Protein AF-A0A349TL43-F1 (afdb_monomer)

Secondary structure (DSSP, 8-state):
---SEEEEEEEEE-TTS-B-SEE-TT--EEEEEEEEE-STTB--EEEEEEEEETTEEEEEEESTT-SS-----B-TT-EEEEEEEEPS--BPSEEEEEEEEEE-TTSSSEEEEEE---EEEPP-S--SSB---------PPPP-

Foldseek 3Di:
DPQQKDFPDKFKAAPVRDGDQEDEAQGKIKIKIKMAGAAAQAFKKKKKFKFQDPPRTPDMDICLVPPPDDRDRDHHGDIDMDMDIDGRRFAAWDKIKMKIFIAGNVNPHTSDIDIDPIHGYDDDPDDDGTHDDDDDDDDDDDDD

Radius of gyration: 19.23 Å; Cα contacts (8 Å, |Δi|>4): 318; chains: 1; bounding box: 38×29×80 Å

Nearest PDB structures (foldseek):
  2r5o-assembly1_A  TM=8.396E-01  e=5.095E-06  Escherichia coli
  7k2t-assembly1_C  TM=7.451E-01  e=1.599E-06  Aquifex aeolicus VF5
  1qvy-assembly3_C  TM=6.809E-01  e=2.938E-04  Homo sapiens
  2jhv-assembly3_C  TM=6.568E-01  e=6.141E-04  Homo sapiens
  1fso-assembly1_A  TM=6.430E-01  e=7.192E-04  Homo sapiens

Sequence (144 aa):
ALQDCRINSLAIKDMDGNEIDQLDALSDIRLEMEVEVLKDGIMGNFGFAFMKSAEEPLASFLTPDVEGVEKGPFRKGDCFTVSLVVKSLAMRVGEFYVLCGLADESGLLWYETKFSKLLTVKANKGVGPIIMKSTWHMSKKSKA

Solvent-accessible surface area (backbone atoms only — not comparable to full-atom values): 8475 Å² total; per-residue (Å²): 130,88,68,54,44,45,75,79,46,69,48,42,22,41,84,90,65,51,79,52,58,66,41,60,63,54,38,54,34,31,41,38,36,34,39,37,29,62,35,70,69,43,40,37,25,46,36,43,28,39,20,66,45,101,85,41,75,78,48,76,50,65,36,82,89,46,81,95,65,89,38,61,74,38,44,53,73,43,70,51,74,54,75,46,78,48,70,49,36,35,54,42,65,48,64,32,32,43,36,38,37,38,16,31,74,86,55,79,50,70,62,43,72,51,73,46,70,77,29,36,34,52,88,67,94,74,79,68,79,59,50,77,96,80,86,86,86,89,84,85,80,80,86,130

pLDDT: mean 92.43, std 7.5, range [56.0, 98.62]

Mean predicted aligned error: 4.74 Å

Structure (mmCIF, N/CA/C/O backbone):
data_AF-A0A349TL43-F1
#
_entry.id   AF-A0A349TL43-F1
#
loop_
_atom_site.group_PDB
_atom_site.id
_atom_site.type_symbol
_atom_site.label_atom_id
_atom_site.label_alt_id
_atom_site.label_comp_id
_atom_site.label_asym_id
_atom_site.label_entity_id
_atom_site.label_seq_id
_atom_site.pdbx_PDB_ins_code
_atom_site.Cartn_x
_atom_site.Cartn_y
_atom_site.Cartn_z
_atom_site.occupancy
_atom_site.B_iso_or_equiv
_atom_site.auth_seq_id
_atom_site.auth_comp_id
_atom_site.auth_asym_id
_atom_site.auth_atom_id
_atom_site.pdbx_PDB_model_num
ATOM 1 N N . ALA A 1 1 ? -3.419 8.006 25.328 1.00 56.00 1 ALA A N 1
ATOM 2 C CA . ALA A 1 1 ? -4.793 7.836 24.813 1.00 56.00 1 ALA A CA 1
ATOM 3 C C . ALA A 1 1 ? -5.037 6.346 24.597 1.00 56.00 1 ALA A C 1
ATOM 5 O O . ALA A 1 1 ? -4.065 5.651 24.321 1.00 56.00 1 ALA A O 1
ATOM 6 N N . LEU A 1 2 ? -6.265 5.843 24.774 1.00 73.06 2 LEU A N 1
ATOM 7 C CA . LEU A 1 2 ? -6.596 4.486 24.320 1.00 73.06 2 LEU A CA 1
ATOM 8 C C . LEU A 1 2 ? -6.561 4.492 22.786 1.00 73.06 2 LEU A C 1
ATOM 10 O O . LEU A 1 2 ? -7.126 5.396 22.180 1.00 73.06 2 LEU A O 1
ATOM 14 N N . GLN A 1 3 ? -5.855 3.538 22.191 1.00 86.12 3 GLN A N 1
ATOM 15 C CA . GLN A 1 3 ? -5.730 3.402 20.743 1.00 86.12 3 GLN A CA 1
ATOM 16 C C . GLN A 1 3 ? -7.024 2.790 20.174 1.00 86.12 3 GLN A C 1
ATOM 18 O O . GLN A 1 3 ? -7.533 1.829 20.749 1.00 86.12 3 GLN A O 1
ATOM 23 N N . ASP A 1 4 ? -7.561 3.346 19.084 1.00 93.12 4 ASP A N 1
ATOM 24 C CA . ASP A 1 4 ? -8.841 2.911 18.496 1.00 93.12 4 ASP A CA 1
ATOM 25 C C . ASP A 1 4 ? -8.681 1.688 17.568 1.00 93.12 4 ASP A C 1
ATOM 27 O O . ASP A 1 4 ? -9.578 0.847 17.479 1.00 93.12 4 ASP A O 1
ATOM 31 N N . CYS A 1 5 ? -7.529 1.558 16.907 1.00 95.12 5 CYS A N 1
ATOM 32 C CA . CYS A 1 5 ? -7.156 0.455 16.013 1.00 95.12 5 CYS A CA 1
ATOM 33 C C . CYS A 1 5 ? -5.661 0.148 16.139 1.00 95.12 5 CYS A C 1
ATOM 35 O O . CYS A 1 5 ? -4.904 1.029 16.537 1.00 95.12 5 CYS A O 1
ATOM 37 N N . ARG A 1 6 ? -5.249 -1.073 15.787 1.00 96.88 6 ARG A N 1
ATOM 38 C CA . ARG A 1 6 ? -3.852 -1.498 15.676 1.00 96.88 6 ARG A CA 1
ATOM 39 C C . ARG A 1 6 ? -3.527 -1.986 14.258 1.00 96.88 6 ARG A C 1
ATOM 41 O O . ARG A 1 6 ? -4.259 -2.815 13.734 1.00 96.88 6 ARG A O 1
ATOM 48 N N . ILE A 1 7 ? -2.400 -1.586 13.670 1.00 97.94 7 ILE A N 1
ATOM 49 C CA . ILE A 1 7 ? -1.836 -2.195 12.458 1.00 97.94 7 ILE A CA 1
ATOM 50 C C . ILE A 1 7 ? -0.809 -3.252 12.876 1.00 97.94 7 ILE A C 1
ATOM 52 O O . ILE A 1 7 ? 0.353 -2.963 13.202 1.00 97.94 7 ILE A O 1
ATOM 56 N N . ASN A 1 8 ? -1.229 -4.512 12.848 1.00 98.00 8 ASN A N 1
ATOM 57 C CA . ASN A 1 8 ? -0.416 -5.650 13.267 1.00 98.00 8 ASN A CA 1
ATOM 58 C C . ASN A 1 8 ? 0.750 -5.887 12.312 1.00 98.00 8 ASN A C 1
ATOM 60 O O . ASN A 1 8 ? 1.899 -6.025 12.745 1.00 98.00 8 ASN A O 1
ATOM 64 N N . SER A 1 9 ? 0.501 -5.837 11.005 1.00 98.06 9 SER A N 1
ATOM 65 C CA . SER A 1 9 ? 1.524 -6.083 9.990 1.00 98.06 9 SER A CA 1
ATOM 66 C C . SER A 1 9 ? 1.320 -5.236 8.737 1.00 98.06 9 SER A C 1
ATOM 68 O O . SER A 1 9 ? 0.221 -4.763 8.457 1.00 98.06 9 SER A O 1
ATOM 70 N N . LEU A 1 10 ? 2.421 -5.032 8.014 1.00 98.56 10 LEU A N 1
ATOM 71 C CA . LEU A 1 10 ? 2.467 -4.476 6.668 1.00 98.56 10 LEU A CA 1
ATOM 72 C C . LEU A 1 10 ? 3.394 -5.375 5.852 1.00 98.56 10 LEU A C 1
ATOM 74 O O . LEU A 1 10 ? 4.558 -5.534 6.222 1.00 98.56 10 LEU A O 1
ATOM 78 N N . ALA A 1 11 ? 2.878 -5.939 4.767 1.00 98.06 11 ALA A N 1
ATOM 79 C CA . ALA A 1 11 ? 3.608 -6.805 3.856 1.00 98.06 11 ALA A CA 1
ATOM 80 C C . ALA A 1 11 ? 3.553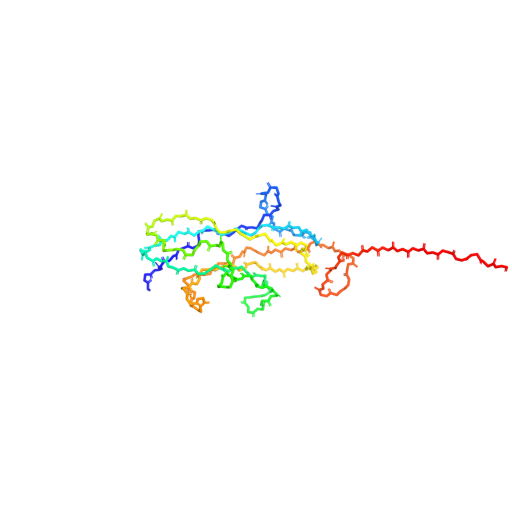 -6.255 2.428 1.00 98.06 11 ALA A C 1
ATOM 82 O O . ALA A 1 11 ? 2.536 -5.722 1.975 1.00 98.06 11 ALA A O 1
ATOM 83 N N . ILE A 1 12 ? 4.662 -6.415 1.713 1.00 98.12 12 ILE A N 1
ATOM 84 C CA . ILE A 1 12 ? 4.777 -6.122 0.289 1.00 98.12 12 ILE A CA 1
ATOM 85 C C . ILE A 1 12 ? 5.026 -7.453 -0.390 1.00 98.12 12 ILE A C 1
ATOM 87 O O . ILE A 1 12 ? 5.968 -8.155 -0.034 1.00 98.12 12 ILE A O 1
ATOM 91 N N . LYS A 1 13 ? 4.156 -7.816 -1.326 1.00 98.25 13 LYS A N 1
ATOM 92 C CA . LYS A 1 13 ? 4.158 -9.125 -1.967 1.00 98.25 13 LYS A CA 1
ATOM 93 C C . LYS A 1 13 ? 4.235 -9.010 -3.478 1.00 98.25 13 LYS A C 1
ATOM 95 O O . LYS A 1 13 ? 3.715 -8.060 -4.069 1.00 98.25 13 LYS A O 1
ATOM 100 N N . ASP A 1 14 ? 4.851 -10.004 -4.102 1.00 97.06 14 ASP A N 1
ATOM 101 C CA . ASP A 1 14 ? 4.642 -10.254 -5.523 1.00 97.06 14 ASP A CA 1
ATOM 102 C C . ASP A 1 14 ? 3.209 -10.767 -5.782 1.00 97.06 14 ASP A C 1
ATOM 104 O O . ASP A 1 14 ? 2.401 -10.960 -4.865 1.00 97.06 14 ASP A O 1
ATOM 108 N N . MET A 1 15 ? 2.862 -10.969 -7.053 1.00 97.69 15 MET A N 1
ATOM 109 C CA . MET A 1 15 ? 1.526 -11.450 -7.421 1.00 97.69 15 MET A CA 1
ATOM 110 C C . MET A 1 15 ? 1.300 -12.938 -7.115 1.00 97.69 15 MET A C 1
ATOM 112 O O . MET A 1 15 ? 0.142 -13.363 -7.090 1.00 97.69 15 MET A O 1
ATOM 116 N N . ASP A 1 16 ? 2.365 -13.691 -6.827 1.00 96.88 16 ASP A N 1
ATOM 117 C CA . ASP A 1 16 ? 2.313 -15.087 -6.379 1.00 96.88 16 ASP A CA 1
ATOM 118 C C . ASP A 1 16 ? 2.113 -15.193 -4.851 1.00 96.88 16 ASP A C 1
ATOM 120 O O . ASP A 1 16 ? 1.836 -16.271 -4.325 1.00 96.88 16 ASP A O 1
ATOM 124 N N . GLY A 1 17 ? 2.176 -14.062 -4.136 1.00 96.88 17 GLY A N 1
ATOM 125 C CA . GLY A 1 17 ? 1.928 -13.951 -2.701 1.00 96.88 17 GLY A CA 1
ATOM 126 C C . GLY A 1 17 ? 3.180 -14.043 -1.828 1.00 96.88 17 GLY A C 1
ATOM 127 O O . GLY A 1 17 ? 3.047 -14.044 -0.601 1.00 96.88 17 GLY A O 1
ATOM 128 N N . ASN A 1 18 ? 4.377 -14.092 -2.418 1.00 97.56 18 ASN A N 1
ATOM 129 C CA . ASN A 1 18 ? 5.629 -14.105 -1.667 1.00 97.56 18 ASN A CA 1
ATOM 130 C C . ASN A 1 18 ? 5.952 -12.697 -1.173 1.00 97.56 18 ASN A C 1
ATOM 132 O O . ASN A 1 18 ? 5.852 -11.739 -1.936 1.00 97.56 18 ASN A O 1
ATOM 136 N N . GLU A 1 19 ? 6.367 -12.568 0.087 1.00 97.44 19 GLU A N 1
ATOM 137 C CA . GLU A 1 19 ? 6.859 -11.293 0.612 1.00 97.44 19 GLU A CA 1
ATOM 138 C C . GLU A 1 19 ? 8.205 -10.940 -0.032 1.00 97.44 19 GLU A C 1
ATOM 140 O O . GLU A 1 19 ? 9.096 -11.785 -0.139 1.00 97.44 19 GLU A O 1
ATOM 145 N N . ILE A 1 20 ? 8.339 -9.690 -0.469 1.00 96.62 20 ILE A N 1
ATOM 146 C CA . ILE A 1 20 ? 9.498 -9.188 -1.202 1.00 96.62 20 ILE A CA 1
ATOM 147 C C . ILE A 1 20 ? 10.007 -7.886 -0.584 1.00 96.62 20 ILE A C 1
ATOM 149 O O . ILE A 1 20 ? 9.235 -7.022 -0.168 1.00 96.62 20 ILE A O 1
ATOM 153 N N . ASP A 1 21 ? 11.327 -7.724 -0.578 1.00 94.50 21 ASP A N 1
ATOM 154 C CA . ASP A 1 21 ? 12.025 -6.486 -0.212 1.00 94.50 21 ASP A CA 1
ATOM 155 C C . ASP A 1 21 ? 12.701 -5.804 -1.418 1.00 94.50 21 ASP A C 1
ATOM 157 O O . ASP A 1 21 ? 13.130 -4.648 -1.354 1.00 94.50 21 ASP A O 1
ATOM 161 N N . GLN A 1 22 ? 12.746 -6.502 -2.553 1.00 94.62 22 GLN A N 1
ATOM 162 C CA . GLN A 1 22 ? 13.254 -6.006 -3.822 1.00 94.62 22 GLN A CA 1
ATOM 163 C C . GLN A 1 22 ? 12.151 -5.959 -4.867 1.00 94.62 22 GLN A C 1
ATOM 165 O O . GLN A 1 22 ? 11.463 -6.950 -5.105 1.00 94.62 22 GLN A O 1
ATOM 170 N N . LEU A 1 23 ? 12.033 -4.818 -5.542 1.00 92.75 23 LEU A N 1
ATOM 171 C CA . LEU A 1 23 ? 11.030 -4.597 -6.574 1.00 92.75 23 LEU A CA 1
ATOM 172 C C . LEU A 1 23 ? 11.667 -4.576 -7.960 1.00 92.75 23 LEU A C 1
ATOM 174 O O . LEU A 1 23 ? 12.714 -3.959 -8.184 1.00 92.75 23 LEU A O 1
ATOM 178 N N . ASP A 1 24 ? 11.001 -5.222 -8.907 1.00 91.56 24 ASP A N 1
ATOM 179 C CA . ASP A 1 24 ? 11.310 -5.102 -10.323 1.00 91.56 24 ASP A CA 1
ATOM 180 C C . ASP A 1 24 ? 10.524 -3.937 -10.928 1.00 91.56 24 ASP A C 1
ATOM 182 O O . ASP A 1 24 ? 9.345 -3.722 -10.657 1.00 91.56 24 ASP A O 1
ATOM 186 N N . ALA A 1 25 ? 11.188 -3.141 -11.756 1.00 90.25 25 ALA A N 1
ATOM 187 C CA . ALA A 1 25 ? 10.525 -2.017 -12.393 1.00 90.25 25 ALA A CA 1
ATOM 188 C C . ALA A 1 25 ? 9.482 -2.526 -13.409 1.00 90.25 25 ALA A C 1
ATOM 190 O O . ALA A 1 25 ? 9.732 -3.496 -14.126 1.00 90.25 25 ALA A O 1
ATOM 191 N N . LEU A 1 26 ? 8.332 -1.852 -13.495 1.00 91.56 26 LEU A N 1
ATOM 192 C CA . LEU A 1 26 ? 7.157 -2.247 -14.287 1.00 91.56 26 LEU A CA 1
ATOM 193 C C . LEU A 1 26 ? 6.477 -3.562 -13.854 1.00 91.56 26 LEU A C 1
ATOM 195 O O . LEU A 1 26 ? 5.596 -4.027 -14.580 1.00 91.56 26 LEU A O 1
ATOM 199 N N . SER A 1 27 ? 6.831 -4.150 -12.706 1.00 93.00 27 SER A N 1
ATOM 200 C CA . SER A 1 27 ? 6.078 -5.279 -12.152 1.00 93.00 27 SER A CA 1
ATOM 201 C C . SER A 1 27 ? 4.781 -4.818 -11.479 1.00 93.00 27 SER A C 1
ATOM 203 O O . SER A 1 27 ? 4.622 -3.649 -11.114 1.00 93.00 27 SER A O 1
ATOM 205 N N . ASP A 1 28 ? 3.850 -5.756 -11.323 1.00 97.31 28 ASP A N 1
ATOM 206 C CA . ASP A 1 28 ? 2.685 -5.593 -10.458 1.00 97.31 28 ASP A CA 1
ATOM 207 C C . ASP A 1 28 ? 3.040 -6.135 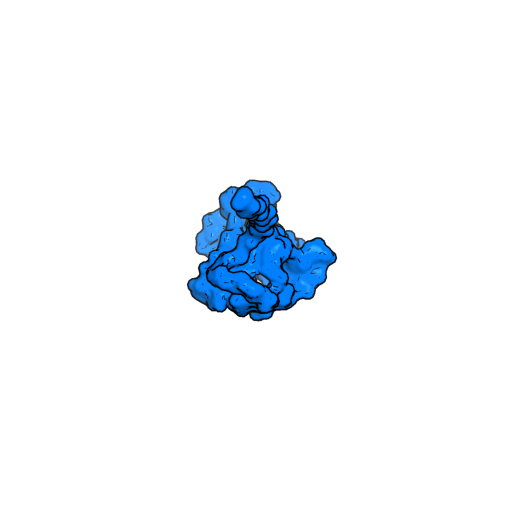-9.068 1.00 97.31 28 ASP A C 1
ATOM 209 O O . ASP A 1 28 ? 3.738 -7.147 -8.953 1.00 97.31 28 ASP A O 1
ATOM 213 N N . ILE A 1 29 ? 2.567 -5.468 -8.018 1.00 97.50 29 ILE A N 1
ATOM 214 C CA . ILE A 1 29 ? 2.789 -5.880 -6.628 1.00 97.50 29 ILE A CA 1
ATOM 215 C C . ILE A 1 29 ? 1.503 -5.750 -5.817 1.00 97.50 29 ILE A C 1
ATOM 217 O O . ILE A 1 29 ? 0.588 -5.005 -6.187 1.00 97.50 29 ILE A O 1
ATOM 221 N N . ARG A 1 30 ? 1.463 -6.420 -4.666 1.00 98.44 30 ARG A N 1
ATOM 222 C CA . ARG A 1 30 ? 0.392 -6.293 -3.681 1.00 98.44 30 ARG A CA 1
ATOM 223 C C . ARG A 1 30 ? 0.923 -5.729 -2.368 1.00 98.44 30 ARG A C 1
ATOM 225 O O . ARG A 1 30 ? 1.896 -6.231 -1.816 1.00 98.44 30 ARG A O 1
ATOM 232 N N . LEU A 1 31 ? 0.258 -4.702 -1.862 1.00 98.56 31 LEU A N 1
ATOM 233 C CA . LEU A 1 31 ? 0.466 -4.157 -0.526 1.00 98.56 31 LEU A CA 1
ATOM 234 C C . LEU A 1 31 ? -0.645 -4.686 0.375 1.00 98.56 31 LEU A C 1
ATOM 236 O O . LEU A 1 31 ? -1.810 -4.617 -0.011 1.00 98.56 31 LEU A O 1
ATOM 240 N N . GLU A 1 32 ? -0.301 -5.213 1.544 1.00 98.62 32 GLU A N 1
ATOM 241 C CA . GLU A 1 32 ? -1.263 -5.737 2.516 1.00 98.62 32 GLU A CA 1
ATOM 242 C C . GLU A 1 32 ? -0.970 -5.169 3.900 1.00 98.62 32 GLU A C 1
ATOM 244 O O . GLU A 1 32 ? 0.172 -5.207 4.353 1.00 98.62 32 GLU A O 1
ATOM 249 N N . MET A 1 33 ? -1.998 -4.673 4.585 1.00 98.44 33 MET A N 1
ATOM 250 C CA . MET A 1 33 ? -1.924 -4.370 6.014 1.00 98.44 33 MET A CA 1
ATOM 251 C C . MET A 1 33 ? -2.964 -5.177 6.780 1.00 98.44 33 MET A C 1
ATOM 253 O O . MET A 1 33 ? -4.103 -5.301 6.331 1.00 98.44 33 MET A O 1
ATOM 257 N N . GLU A 1 34 ? -2.575 -5.713 7.932 1.00 98.50 34 GLU A N 1
ATOM 258 C CA . GLU A 1 34 ? -3.496 -6.358 8.868 1.00 98.50 34 GLU A CA 1
ATOM 259 C C . GLU A 1 34 ? -3.873 -5.369 9.969 1.00 98.50 34 GLU A C 1
ATOM 261 O O . GLU A 1 34 ? -2.997 -4.825 10.647 1.00 98.50 34 GLU A O 1
ATOM 266 N N . VAL A 1 35 ? -5.173 -5.157 10.143 1.00 98.06 35 VAL A N 1
ATOM 267 C CA . VAL A 1 35 ? -5.754 -4.236 11.117 1.00 98.06 35 VAL A CA 1
ATOM 268 C C . VAL A 1 35 ? -6.511 -5.031 12.176 1.00 98.06 35 VAL A C 1
ATOM 270 O O . VAL A 1 35 ? -7.307 -5.902 11.839 1.00 98.06 35 VAL A O 1
ATOM 273 N N . GLU A 1 36 ? -6.286 -4.698 13.444 1.00 98.00 36 GLU A N 1
ATOM 274 C CA . GLU A 1 36 ? -7.061 -5.126 14.610 1.00 98.00 36 GLU A CA 1
ATOM 275 C C . GLU A 1 36 ? -7.863 -3.929 15.138 1.00 98.00 36 GLU A C 1
ATOM 277 O O . GLU A 1 36 ? -7.315 -2.866 15.438 1.00 98.00 36 GLU A O 1
ATOM 282 N N . VAL A 1 37 ? -9.171 -4.091 15.289 1.00 97.62 37 VAL A N 1
ATOM 283 C CA . VAL A 1 37 ? -10.056 -3.041 15.798 1.00 97.62 37 VAL A CA 1
ATOM 284 C C . VAL A 1 37 ? -10.146 -3.129 17.321 1.00 97.62 37 VAL A C 1
ATOM 286 O O . VAL A 1 37 ? -10.512 -4.161 17.880 1.00 97.62 37 VAL A O 1
ATOM 289 N N . LEU A 1 38 ? -9.844 -2.037 18.030 1.00 96.75 38 LEU A N 1
ATOM 290 C CA . LEU A 1 38 ? -9.759 -2.027 19.501 1.00 96.75 38 LEU A CA 1
ATOM 291 C C . LEU A 1 38 ? -10.998 -1.418 20.180 1.00 96.75 38 LEU A C 1
ATOM 293 O O . LEU A 1 38 ? -11.133 -1.489 21.410 1.00 96.75 38 LEU A O 1
ATOM 297 N N . LYS A 1 39 ? -11.924 -0.864 19.389 1.00 95.56 39 LYS A N 1
ATOM 298 C CA . LYS A 1 39 ? -13.137 -0.169 19.835 1.00 95.56 39 LYS A CA 1
ATOM 299 C C . LYS A 1 39 ? -14.313 -0.449 18.897 1.00 95.56 39 LYS A C 1
ATOM 301 O O . LYS A 1 39 ? -14.121 -0.664 17.711 1.00 95.56 39 LYS A O 1
ATOM 306 N N . ASP A 1 40 ? -15.532 -0.445 19.425 1.00 96.25 40 ASP A N 1
ATOM 307 C CA . ASP A 1 40 ? -16.736 -0.635 18.611 1.00 96.25 40 ASP A CA 1
ATOM 308 C C . ASP A 1 40 ? -17.093 0.608 17.790 1.00 96.25 40 ASP A C 1
ATOM 310 O O . ASP A 1 40 ? -16.876 1.742 18.225 1.00 96.25 40 ASP A O 1
ATOM 314 N N . GLY A 1 41 ? -17.713 0.379 16.631 1.00 95.25 41 GLY A N 1
ATOM 315 C CA . GLY A 1 41 ? -18.245 1.437 15.775 1.00 95.25 41 GLY A CA 1
ATOM 316 C C . GLY A 1 41 ? -17.175 2.160 14.965 1.00 95.25 41 GLY A C 1
ATOM 317 O O . GLY A 1 41 ? -17.392 3.302 14.569 1.00 95.25 41 GLY A O 1
ATOM 318 N N . ILE A 1 42 ? -16.022 1.525 14.736 1.00 95.75 42 ILE A N 1
ATOM 319 C CA . ILE A 1 42 ? -14.955 2.128 13.940 1.00 95.75 42 ILE A CA 1
ATOM 320 C C . ILE A 1 42 ? -15.377 2.185 12.481 1.00 95.75 42 ILE A C 1
ATOM 322 O O . ILE A 1 42 ? -15.656 1.168 11.853 1.00 95.75 42 ILE A O 1
ATOM 326 N N . MET A 1 43 ? -15.372 3.399 11.954 1.00 95.81 43 MET A N 1
ATOM 327 C CA . MET A 1 43 ? -15.503 3.708 10.542 1.00 95.81 43 MET A CA 1
ATOM 328 C C . MET A 1 43 ? -14.167 4.272 10.085 1.00 95.81 43 MET A C 1
ATOM 330 O O . MET A 1 43 ? -13.600 5.108 10.792 1.00 95.81 43 MET A O 1
ATOM 334 N N . GLY A 1 44 ? -13.649 3.849 8.937 1.00 93.81 44 GLY A N 1
ATOM 335 C CA . GLY A 1 44 ? -12.338 4.337 8.540 1.00 93.81 44 GLY A CA 1
ATOM 336 C C . GLY A 1 44 ? -11.954 4.152 7.087 1.00 93.81 44 GLY A C 1
ATOM 337 O O . GLY A 1 44 ? -12.405 3.242 6.395 1.00 93.81 44 GLY A O 1
ATOM 338 N N . ASN A 1 45 ? -11.082 5.054 6.650 1.00 97.31 45 ASN A N 1
ATOM 339 C CA . ASN A 1 45 ? -10.456 5.035 5.341 1.00 97.31 45 ASN A CA 1
ATOM 340 C C . ASN A 1 45 ? -9.048 4.457 5.424 1.00 97.31 45 ASN A C 1
ATOM 342 O O . ASN A 1 45 ? -8.301 4.711 6.364 1.00 97.31 45 ASN A O 1
ATOM 346 N N . PHE A 1 46 ? -8.658 3.727 4.391 1.00 97.81 46 PHE A N 1
ATOM 347 C CA . PHE A 1 46 ? -7.368 3.071 4.291 1.00 97.81 46 PHE A CA 1
ATOM 348 C C . PHE A 1 46 ? -6.457 3.811 3.323 1.00 97.81 46 PHE A C 1
ATOM 350 O O . PHE A 1 46 ? -6.912 4.420 2.351 1.00 97.81 46 PHE A O 1
ATOM 357 N N . GLY A 1 47 ? -5.156 3.725 3.572 1.00 97.44 47 GLY A N 1
ATOM 358 C CA . GLY A 1 47 ? -4.153 4.335 2.722 1.00 97.44 47 GLY A CA 1
ATOM 359 C C . GLY A 1 47 ? -2.889 3.505 2.602 1.00 97.44 47 GLY A C 1
ATOM 360 O O . GLY A 1 47 ? -2.446 2.889 3.570 1.00 97.44 47 GLY A O 1
ATOM 361 N N . PHE A 1 48 ? -2.284 3.557 1.420 1.00 98.00 48 PHE A N 1
ATOM 362 C CA . PHE A 1 48 ? -0.898 3.171 1.187 1.00 98.00 48 PHE A CA 1
ATOM 363 C C . PHE A 1 48 ? -0.170 4.309 0.476 1.00 98.00 48 PHE A C 1
ATOM 365 O O . PHE A 1 48 ? -0.751 4.979 -0.376 1.00 98.00 48 PHE A O 1
ATOM 372 N N . ALA A 1 49 ? 1.107 4.512 0.776 1.00 96.94 49 ALA A N 1
ATOM 373 C CA . ALA A 1 49 ? 1.947 5.467 0.073 1.00 96.94 49 ALA A CA 1
ATOM 374 C C . ALA A 1 49 ? 3.370 4.938 -0.099 1.00 96.94 49 ALA A C 1
ATOM 376 O O . ALA A 1 49 ? 3.936 4.352 0.821 1.00 96.94 49 ALA A O 1
ATOM 377 N N . PHE A 1 50 ? 3.964 5.179 -1.266 1.00 95.62 50 PHE A N 1
ATOM 378 C CA . PHE A 1 50 ? 5.405 5.042 -1.455 1.00 95.62 50 PHE A CA 1
ATOM 379 C C . PHE A 1 50 ? 6.090 6.307 -0.963 1.00 95.62 50 PHE A C 1
ATOM 381 O O . PHE A 1 50 ? 5.734 7.411 -1.373 1.00 95.62 50 PHE A O 1
ATOM 388 N N . MET A 1 51 ? 7.098 6.138 -0.121 1.00 95.88 51 MET A N 1
ATOM 389 C CA . MET A 1 51 ? 7.762 7.208 0.607 1.00 95.88 51 MET A CA 1
ATOM 390 C C . MET A 1 51 ? 9.256 7.158 0.318 1.00 95.88 51 MET A C 1
ATOM 392 O O . MET A 1 51 ? 9.897 6.132 0.533 1.00 95.88 51 MET A O 1
ATOM 396 N N . LYS A 1 52 ? 9.843 8.259 -0.145 1.00 90.94 52 LYS A N 1
ATOM 397 C CA . LYS A 1 52 ? 11.303 8.351 -0.304 1.00 90.94 52 LYS A CA 1
ATOM 398 C C . LYS A 1 52 ? 12.002 8.595 1.036 1.00 90.94 52 LYS A C 1
ATOM 400 O O . LYS A 1 52 ? 13.107 8.124 1.276 1.00 90.94 52 LYS A O 1
ATOM 405 N N . SER A 1 53 ? 11.322 9.315 1.917 1.00 87.44 53 SER A N 1
ATOM 406 C CA . SER A 1 53 ? 11.658 9.529 3.322 1.00 87.44 53 SER A CA 1
ATOM 407 C C . SER A 1 53 ? 10.352 9.656 4.111 1.00 87.44 53 SER A C 1
ATOM 409 O O . SER A 1 53 ? 9.279 9.658 3.509 1.00 87.44 53 SER A O 1
ATOM 411 N N . ALA A 1 54 ? 10.415 9.795 5.437 1.00 82.06 54 ALA A N 1
ATOM 412 C CA . ALA A 1 54 ? 9.213 9.940 6.264 1.00 82.06 54 ALA A CA 1
ATOM 413 C C . ALA A 1 54 ? 8.313 11.131 5.862 1.00 82.06 54 ALA A C 1
ATOM 415 O O . ALA A 1 54 ? 7.114 11.091 6.122 1.00 82.06 54 ALA A O 1
ATOM 416 N N . GLU A 1 55 ? 8.867 12.154 5.202 1.00 86.56 55 GLU A N 1
ATOM 417 C CA . GLU A 1 55 ? 8.164 13.397 4.847 1.00 86.56 55 GLU A CA 1
ATOM 418 C C . GLU A 1 55 ? 7.971 13.588 3.331 1.00 86.56 55 GLU A C 1
ATOM 420 O O . GLU A 1 55 ? 7.333 14.548 2.907 1.00 86.56 55 GLU A O 1
ATOM 425 N N . GLU A 1 56 ? 8.504 12.692 2.494 1.00 91.69 56 GLU A N 1
ATOM 426 C CA . GLU A 1 56 ? 8.493 12.840 1.031 1.00 91.69 56 GLU A CA 1
ATOM 427 C C . GLU A 1 56 ? 7.684 11.705 0.370 1.00 91.69 56 GLU A C 1
ATOM 429 O O . GLU A 1 56 ? 8.267 10.679 -0.014 1.00 91.69 56 GLU A O 1
ATOM 434 N N . PRO A 1 57 ? 6.347 11.849 0.238 1.00 92.38 57 PRO A N 1
ATOM 435 C CA . PRO A 1 57 ? 5.526 10.899 -0.502 1.00 92.38 57 PRO A CA 1
ATOM 436 C C . PRO A 1 57 ? 5.784 11.012 -2.009 1.00 92.38 57 PRO A C 1
ATOM 438 O O . PRO A 1 57 ? 5.816 12.102 -2.576 1.00 92.38 57 PRO A O 1
ATOM 441 N N . LEU A 1 58 ? 5.937 9.865 -2.668 1.00 91.56 58 LEU A N 1
ATOM 442 C CA . LEU A 1 58 ? 6.094 9.748 -4.120 1.00 91.56 58 LEU A CA 1
ATOM 443 C C . LEU A 1 58 ? 4.763 9.454 -4.813 1.00 91.56 58 LEU A C 1
ATOM 445 O O . LEU A 1 58 ? 4.480 9.992 -5.881 1.00 91.56 58 LEU A O 1
ATOM 449 N N . ALA A 1 59 ? 3.963 8.576 -4.214 1.00 92.81 59 ALA A N 1
ATOM 450 C CA . ALA A 1 59 ? 2.642 8.197 -4.693 1.00 92.81 59 ALA A CA 1
ATOM 451 C C . ALA A 1 59 ? 1.798 7.733 -3.509 1.00 92.81 59 ALA A C 1
ATOM 453 O O . ALA A 1 59 ? 2.309 7.014 -2.651 1.00 92.81 59 ALA A O 1
ATOM 454 N N . SER A 1 60 ? 0.519 8.101 -3.499 1.00 94.81 60 SER A N 1
ATOM 455 C CA . SER A 1 60 ? -0.424 7.749 -2.438 1.00 94.81 60 SER A CA 1
ATOM 456 C C . SER A 1 60 ? -1.709 7.192 -3.035 1.00 94.81 60 SER A C 1
ATOM 458 O O . SER A 1 60 ? -2.169 7.644 -4.083 1.00 94.81 60 SER A O 1
ATOM 460 N N . PHE A 1 61 ? -2.294 6.228 -2.339 1.00 96.19 61 PHE A N 1
ATOM 461 C CA . PHE A 1 61 ? -3.504 5.518 -2.725 1.00 96.19 61 PHE A CA 1
ATOM 462 C C . PHE A 1 61 ? -4.413 5.477 -1.505 1.00 96.19 61 PHE A C 1
ATOM 464 O O . PHE A 1 61 ? -4.070 4.841 -0.511 1.00 96.19 61 PHE A O 1
ATOM 471 N N . LEU A 1 62 ? -5.532 6.194 -1.561 1.00 95.94 62 LEU A N 1
ATOM 472 C CA . LEU A 1 62 ? -6.412 6.422 -0.418 1.00 95.94 62 LEU A CA 1
ATOM 473 C C . LEU A 1 62 ? -7.835 6.014 -0.782 1.00 95.94 62 LEU A C 1
ATOM 475 O O . LEU A 1 62 ? -8.268 6.230 -1.912 1.00 95.94 62 LEU A O 1
ATOM 479 N N . THR A 1 63 ? -8.571 5.453 0.173 1.00 96.69 63 THR A N 1
ATOM 480 C CA . THR A 1 63 ? -9.940 4.993 -0.070 1.00 96.69 63 THR A CA 1
ATOM 481 C C . THR A 1 63 ? -11.082 6.006 0.090 1.00 96.69 63 THR A C 1
ATOM 483 O O . THR A 1 63 ? -12.187 5.565 -0.218 1.00 96.69 63 THR A O 1
ATOM 486 N N . PRO A 1 64 ? -10.944 7.285 0.529 1.00 93.25 64 PRO A N 1
ATOM 487 C CA . PRO A 1 64 ? -12.100 8.184 0.679 1.00 93.25 64 PRO A CA 1
ATOM 488 C C . PRO A 1 64 ? -13.025 8.194 -0.542 1.00 93.25 64 PRO A C 1
ATOM 490 O O . PRO A 1 64 ? -14.209 7.889 -0.408 1.00 93.25 64 PRO A O 1
ATOM 493 N N . ASP A 1 65 ? -12.443 8.360 -1.730 1.00 89.44 65 ASP A N 1
ATOM 494 C CA . ASP A 1 65 ? -13.166 8.431 -3.006 1.00 89.44 65 ASP A CA 1
ATOM 495 C C . ASP A 1 65 ? -13.238 7.085 -3.756 1.00 89.44 65 ASP A C 1
ATOM 497 O O . ASP A 1 65 ? -13.605 7.033 -4.928 1.00 89.44 65 ASP A O 1
ATOM 501 N N . VAL A 1 66 ? -12.861 5.977 -3.106 1.00 92.12 66 VAL A N 1
ATOM 502 C CA . VAL A 1 66 ? -12.892 4.633 -3.704 1.00 92.12 66 VAL A CA 1
ATOM 503 C C . VAL A 1 66 ? -14.169 3.907 -3.291 1.00 92.12 66 VAL A C 1
ATOM 505 O O . VAL A 1 66 ? -14.446 3.730 -2.098 1.00 92.12 66 VAL A O 1
ATOM 508 N N . GLU A 1 67 ? -14.928 3.460 -4.290 1.00 91.50 67 GLU A N 1
ATOM 509 C CA . GLU A 1 67 ? -16.114 2.619 -4.127 1.00 91.50 67 GLU A CA 1
ATOM 510 C C . GLU A 1 67 ? -15.747 1.134 -3.960 1.00 91.50 67 GLU A C 1
ATOM 512 O O . GLU A 1 67 ? -14.688 0.678 -4.388 1.00 91.50 67 GLU A O 1
ATOM 517 N N . GLY A 1 68 ? -16.643 0.357 -3.344 1.00 90.81 68 GLY A N 1
ATOM 518 C CA . GLY A 1 68 ? -16.501 -1.101 -3.225 1.00 90.81 68 GLY A CA 1
ATOM 519 C C . GLY A 1 68 ? -15.533 -1.588 -2.141 1.00 90.81 68 GLY A C 1
ATOM 520 O O . GLY A 1 68 ? -15.394 -2.794 -1.961 1.00 90.81 68 GLY A O 1
ATOM 521 N N . VAL A 1 69 ? -14.899 -0.678 -1.397 1.00 94.62 69 VAL A N 1
ATOM 522 C CA . VAL A 1 69 ? -14.118 -1.006 -0.196 1.00 94.62 69 VAL A CA 1
ATOM 523 C C . VAL A 1 69 ? -15.008 -0.832 1.032 1.00 94.62 69 VAL A C 1
ATOM 525 O O . VAL A 1 69 ? -15.552 0.250 1.252 1.00 94.62 69 VAL A O 1
ATOM 528 N N . GLU A 1 70 ? -15.159 -1.892 1.825 1.00 95.19 70 GLU A N 1
ATOM 529 C CA . GLU A 1 70 ? -15.863 -1.843 3.109 1.00 95.19 70 GLU A CA 1
ATOM 530 C C . GLU A 1 70 ? -15.075 -0.987 4.107 1.00 95.19 70 GLU A C 1
ATOM 532 O O . GLU A 1 70 ? -13.886 -1.211 4.312 1.00 95.19 70 GLU A O 1
ATOM 537 N N . LYS A 1 71 ? -15.733 0.007 4.712 1.00 95.62 71 LYS A N 1
ATOM 538 C CA . LYS A 1 71 ? -15.117 1.010 5.605 1.00 95.62 71 LYS A CA 1
ATOM 539 C C . LYS A 1 71 ? -15.692 0.966 7.024 1.00 95.62 71 LYS A C 1
ATOM 541 O O . LYS A 1 71 ? -15.496 1.901 7.796 1.00 95.62 71 LYS A O 1
ATOM 546 N N . GLY A 1 72 ? -16.400 -0.112 7.356 1.00 94.94 72 GLY A N 1
ATOM 547 C CA . GLY A 1 72 ? -17.091 -0.307 8.624 1.00 94.94 72 GLY A CA 1
ATOM 548 C C . GLY A 1 72 ? -18.605 -0.050 8.540 1.00 94.94 72 GLY A C 1
ATOM 549 O O . GLY A 1 72 ? -19.160 0.048 7.442 1.00 94.94 72 GLY A O 1
ATOM 550 N N . PRO A 1 73 ? -19.290 0.043 9.695 1.00 96.56 73 PRO A N 1
ATOM 551 C CA . PRO A 1 73 ? -18.702 0.049 11.032 1.00 96.56 73 PRO A CA 1
ATOM 552 C C . PRO A 1 73 ? -18.140 -1.321 11.430 1.00 96.56 73 PRO A C 1
ATOM 554 O O . PRO A 1 73 ? -18.828 -2.336 11.341 1.00 96.56 73 PRO A O 1
ATOM 557 N N . PHE A 1 74 ? -16.910 -1.331 11.932 1.00 97.00 74 PHE A N 1
ATOM 558 C CA . PHE A 1 74 ? -16.251 -2.505 12.497 1.00 97.00 74 PHE A CA 1
ATOM 559 C C . PHE A 1 74 ? -16.460 -2.587 14.012 1.00 97.00 74 PHE A C 1
ATOM 561 O O . PHE A 1 74 ? -16.779 -1.596 14.685 1.00 97.00 74 PHE A O 1
ATOM 568 N N . ARG A 1 75 ? -16.286 -3.785 14.563 1.00 97.31 75 ARG A N 1
ATOM 569 C CA . ARG A 1 75 ? -16.465 -4.097 15.982 1.00 97.31 75 ARG A CA 1
ATOM 570 C C . ARG A 1 75 ? -15.130 -4.359 16.653 1.00 97.31 75 ARG A C 1
ATOM 572 O O . ARG A 1 75 ? -14.164 -4.792 16.031 1.00 97.31 75 ARG A O 1
ATOM 579 N N . LYS A 1 76 ? -15.084 -4.133 17.962 1.00 97.50 76 LYS A N 1
ATOM 580 C CA . LYS A 1 76 ? -13.913 -4.458 18.767 1.00 97.50 76 LYS A CA 1
ATOM 581 C C . LYS A 1 76 ? -13.585 -5.949 18.649 1.00 97.50 76 LYS A C 1
ATOM 583 O O . LYS A 1 76 ? -14.430 -6.798 18.923 1.00 97.50 76 LYS A O 1
ATOM 588 N N . GLY A 1 77 ? -12.329 -6.246 18.339 1.00 97.19 77 GLY A N 1
ATOM 589 C CA . GLY A 1 77 ? -11.816 -7.596 18.131 1.00 97.19 77 GLY A CA 1
ATOM 590 C C . GLY A 1 77 ? -11.858 -8.065 16.677 1.00 97.19 77 GLY A C 1
ATOM 591 O O . GLY A 1 77 ? -11.324 -9.137 16.402 1.00 97.19 77 GLY A O 1
ATOM 592 N N . ASP A 1 78 ? -12.442 -7.292 15.754 1.00 97.94 78 ASP A N 1
ATOM 593 C CA . ASP A 1 78 ? -12.344 -7.598 14.328 1.00 97.94 78 ASP A CA 1
ATOM 594 C C . ASP A 1 78 ? -10.880 -7.502 13.879 1.00 97.94 78 ASP A C 1
ATOM 596 O O . ASP A 1 78 ? -10.195 -6.514 14.158 1.00 97.94 78 ASP A O 1
ATOM 600 N N . CYS A 1 79 ? -10.424 -8.525 13.157 1.00 97.94 79 CYS A N 1
ATOM 601 C CA . CYS A 1 79 ? -9.130 -8.545 12.487 1.00 97.94 79 CYS A CA 1
ATOM 602 C C . CYS A 1 79 ? -9.346 -8.763 10.993 1.00 97.94 79 CYS A C 1
ATOM 604 O O . CYS A 1 79 ? -9.971 -9.749 10.594 1.00 97.94 79 CYS A O 1
ATOM 606 N N . PHE A 1 80 ? -8.822 -7.866 10.164 1.00 9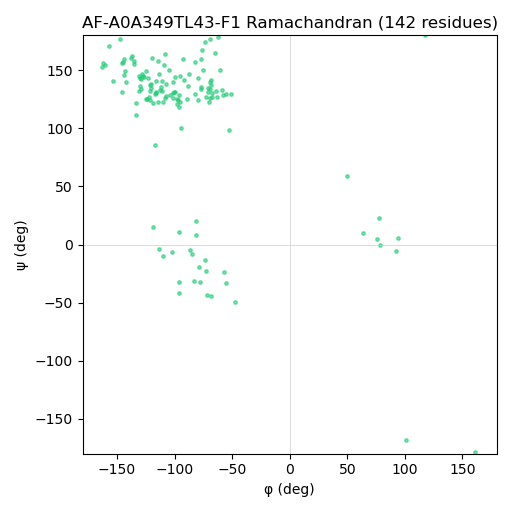7.50 80 PHE A N 1
ATOM 607 C CA . PHE A 1 80 ? -8.978 -7.951 8.715 1.00 97.50 80 PHE A CA 1
ATOM 608 C C . PHE A 1 80 ? -7.734 -7.472 7.973 1.00 97.50 80 PHE A C 1
ATOM 610 O O . PHE A 1 80 ? -6.909 -6.723 8.497 1.00 97.50 80 PHE A O 1
ATOM 617 N N . THR A 1 81 ? -7.614 -7.902 6.719 1.00 98.00 81 THR A N 1
ATOM 618 C CA . THR A 1 81 ? -6.532 -7.495 5.824 1.00 98.00 81 THR A CA 1
ATOM 619 C C . THR A 1 81 ? -7.065 -6.554 4.760 1.00 98.00 81 THR A C 1
ATOM 621 O O . THR A 1 81 ? -8.005 -6.887 4.040 1.00 98.00 81 THR A O 1
ATOM 624 N N . VAL A 1 82 ? -6.422 -5.400 4.616 1.00 97.88 82 VAL A N 1
ATOM 625 C CA . VAL A 1 82 ? -6.670 -4.477 3.509 1.00 97.88 82 VAL A CA 1
ATOM 626 C C . VAL A 1 82 ? -5.565 -4.649 2.486 1.00 97.88 82 VAL A C 1
ATOM 628 O O . VAL A 1 82 ? -4.387 -4.551 2.829 1.00 97.88 82 VAL A O 1
ATOM 631 N N . SER A 1 83 ? -5.943 -4.892 1.231 1.00 97.38 83 SER A N 1
ATOM 632 C CA . SER A 1 83 ? -4.998 -5.136 0.142 1.00 97.38 83 SER A CA 1
ATOM 633 C C . SER A 1 83 ? 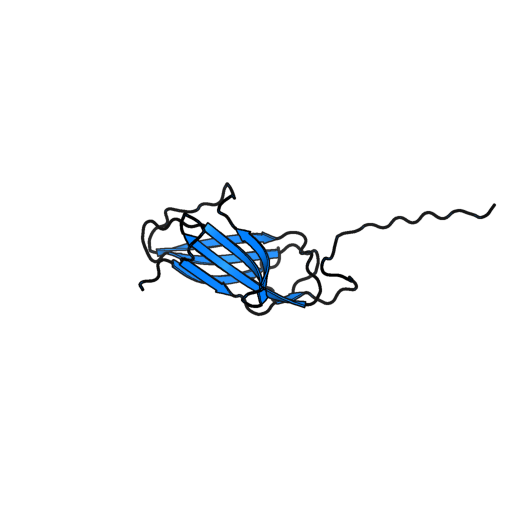-5.154 -4.142 -1.005 1.00 97.38 83 SER A C 1
ATOM 635 O O . SER A 1 83 ? -6.271 -3.903 -1.464 1.00 97.38 83 SER A O 1
ATOM 637 N 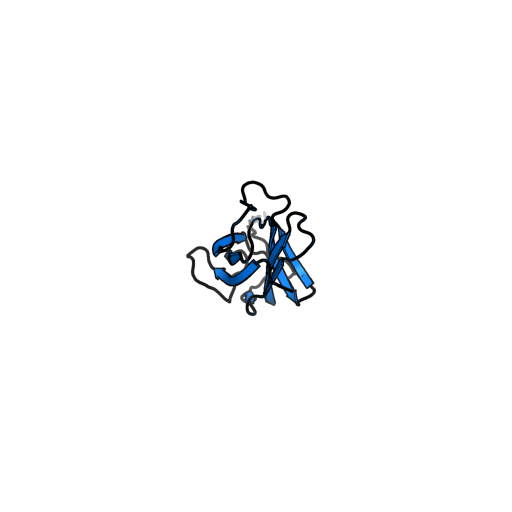N . LEU A 1 84 ? -4.036 -3.650 -1.535 1.00 97.81 84 LEU A N 1
ATOM 638 C CA . LEU A 1 84 ? -3.966 -2.844 -2.752 1.00 97.81 84 LEU A CA 1
ATOM 639 C C . LEU A 1 84 ? -3.056 -3.526 -3.776 1.00 97.81 84 LEU A C 1
ATOM 641 O O . LEU A 1 84 ? -1.925 -3.882 -3.458 1.00 97.81 84 LEU A O 1
ATOM 645 N N . VAL A 1 85 ? -3.514 -3.648 -5.024 1.00 97.94 85 VAL A N 1
ATOM 646 C CA . VAL A 1 85 ? -2.652 -4.037 -6.149 1.00 97.94 85 VAL A CA 1
ATOM 647 C C . VAL A 1 85 ? -2.176 -2.781 -6.869 1.00 97.94 85 VAL A C 1
ATOM 649 O O . VAL A 1 85 ? -2.981 -2.036 -7.427 1.00 97.94 85 VAL A O 1
ATOM 652 N N . VAL A 1 86 ? -0.861 -2.574 -6.890 1.00 96.69 86 VAL A N 1
ATOM 653 C CA . VAL A 1 86 ? -0.216 -1.514 -7.668 1.00 96.69 86 VAL A CA 1
ATOM 654 C C . VAL A 1 86 ? 0.294 -2.134 -8.957 1.00 96.69 86 VAL A C 1
ATOM 656 O O . VAL A 1 86 ? 1.096 -3.066 -8.927 1.00 96.69 86 VAL A O 1
ATOM 659 N N . LYS A 1 87 ? -0.179 -1.623 -10.095 1.00 96.12 87 LYS A N 1
ATOM 660 C CA . LYS A 1 87 ? 0.204 -2.136 -11.411 1.00 96.12 87 LYS A CA 1
ATOM 661 C C . LYS A 1 87 ? 1.345 -1.345 -12.019 1.00 96.12 87 LYS A C 1
ATOM 663 O O . LYS A 1 87 ? 1.373 -0.121 -11.907 1.00 96.12 87 LYS A O 1
ATOM 668 N N .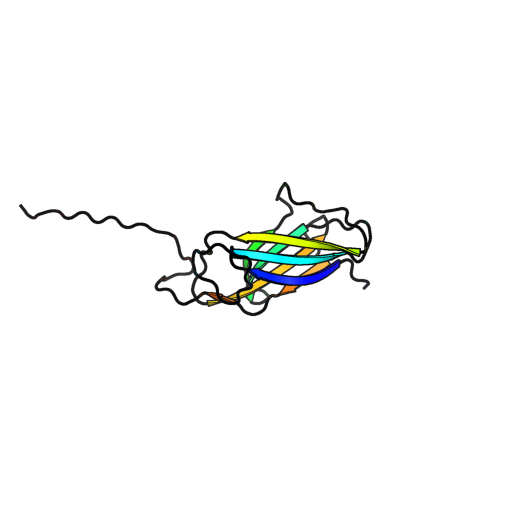 SER A 1 88 ? 2.207 -2.044 -12.753 1.00 93.06 88 SER A N 1
ATOM 669 C CA . SER A 1 88 ? 3.255 -1.463 -13.592 1.00 93.06 88 SER A CA 1
ATOM 670 C C . SER A 1 88 ? 4.084 -0.421 -12.846 1.00 93.06 88 SER A C 1
ATOM 672 O O . SER A 1 88 ? 4.135 0.739 -13.254 1.00 93.06 88 SER A O 1
ATOM 674 N N . LEU A 1 89 ? 4.722 -0.839 -11.749 1.00 90.69 89 LEU A N 1
ATOM 675 C CA . LEU A 1 89 ? 5.489 0.025 -10.857 1.00 90.69 89 LEU A CA 1
ATOM 676 C C . LEU A 1 89 ? 6.529 0.849 -11.631 1.00 90.69 89 LEU A C 1
ATOM 678 O O . LEU A 1 89 ? 7.629 0.391 -11.941 1.00 90.69 89 LEU A O 1
ATOM 682 N N . ALA A 1 90 ? 6.187 2.099 -11.929 1.00 89.56 90 ALA A N 1
ATOM 683 C CA . ALA A 1 90 ? 6.963 2.972 -12.802 1.00 89.56 90 ALA A CA 1
ATOM 684 C C . ALA A 1 90 ? 8.151 3.645 -12.088 1.00 89.56 90 ALA A C 1
ATOM 686 O O . ALA A 1 90 ? 8.664 4.665 -12.548 1.00 89.56 90 ALA A O 1
ATOM 687 N N . MET A 1 91 ? 8.589 3.086 -10.957 1.00 86.75 91 MET A N 1
ATOM 688 C CA . MET A 1 91 ? 9.642 3.643 -10.114 1.00 86.75 91 MET A CA 1
ATOM 689 C C . MET A 1 91 ? 11.036 3.343 -10.672 1.00 86.75 91 MET A C 1
ATOM 691 O O . MET A 1 91 ? 11.311 2.269 -11.211 1.00 86.75 91 MET A O 1
ATOM 695 N N . ARG A 1 92 ? 11.940 4.315 -10.527 1.00 83.81 92 ARG A N 1
ATOM 696 C CA . ARG A 1 92 ? 13.365 4.160 -10.850 1.00 83.81 92 ARG A CA 1
ATOM 697 C C . ARG A 1 92 ? 14.112 3.368 -9.777 1.00 83.81 92 ARG A C 1
ATOM 699 O O . ARG A 1 92 ? 13.646 3.235 -8.651 1.00 83.81 92 ARG A O 1
ATOM 706 N N . VAL A 1 93 ? 15.333 2.960 -10.124 1.00 88.31 93 VAL A N 1
ATOM 707 C CA . VAL A 1 93 ? 16.324 2.431 -9.177 1.00 88.31 93 VAL A CA 1
ATOM 708 C C . VAL A 1 93 ? 16.489 3.392 -8.000 1.00 88.31 93 VAL A C 1
ATOM 710 O O . VAL A 1 93 ? 16.717 4.598 -8.189 1.00 88.31 93 VAL A O 1
ATOM 713 N N . GLY A 1 94 ? 16.394 2.845 -6.795 1.00 89.00 94 GLY A N 1
ATOM 714 C CA . GLY A 1 94 ? 16.505 3.597 -5.558 1.00 89.00 94 GLY A CA 1
ATOM 715 C C . GLY A 1 94 ? 15.903 2.851 -4.380 1.00 89.00 94 GLY A C 1
ATOM 716 O O . GLY A 1 94 ? 15.405 1.732 -4.522 1.00 89.00 94 GLY A O 1
ATOM 717 N N . GLU A 1 95 ? 15.957 3.518 -3.237 1.00 92.00 95 GLU A N 1
ATOM 718 C CA . GLU A 1 95 ? 15.456 3.034 -1.961 1.00 92.00 95 GLU A CA 1
ATOM 719 C C . GLU A 1 95 ? 14.227 3.846 -1.543 1.00 92.00 95 GLU A C 1
ATOM 721 O O . GLU A 1 95 ? 14.160 5.057 -1.775 1.00 92.00 95 GLU A O 1
ATOM 726 N N . PHE A 1 96 ? 13.238 3.175 -0.968 1.00 92.88 96 PHE A N 1
ATOM 727 C CA . PHE A 1 96 ? 11.981 3.777 -0.525 1.00 92.88 96 PHE A CA 1
ATOM 728 C C . PHE A 1 96 ? 11.339 2.907 0.555 1.00 92.88 96 PHE A C 1
ATOM 730 O O . PHE A 1 96 ? 11.756 1.782 0.819 1.00 92.88 96 PHE A O 1
ATOM 737 N N . TYR A 1 97 ? 10.291 3.433 1.166 1.00 95.75 97 TYR A N 1
ATOM 738 C CA . TYR A 1 97 ? 9.437 2.733 2.111 1.00 95.75 97 TYR A CA 1
ATOM 739 C C . TYR A 1 97 ? 8.008 2.698 1.577 1.00 95.75 97 TYR A C 1
ATOM 741 O O . TYR A 1 97 ? 7.620 3.522 0.747 1.00 95.75 97 TYR A O 1
ATOM 749 N N . VAL A 1 98 ? 7.206 1.779 2.097 1.00 97.25 98 VAL A N 1
ATOM 750 C CA . VAL A 1 98 ? 5.750 1.851 2.025 1.00 97.25 98 VAL A CA 1
ATOM 751 C C . VAL A 1 98 ? 5.233 2.287 3.390 1.00 97.25 98 VAL A C 1
ATOM 753 O O . VAL A 1 98 ? 5.592 1.711 4.413 1.00 97.25 98 VAL A O 1
ATOM 756 N N . LEU A 1 99 ? 4.392 3.312 3.404 1.00 98.00 99 LEU A N 1
ATOM 757 C CA . LEU A 1 99 ? 3.578 3.700 4.547 1.00 98.00 99 LEU A CA 1
ATOM 758 C C . LEU A 1 99 ? 2.172 3.152 4.328 1.00 98.00 99 LEU A C 1
ATOM 760 O O . LEU A 1 99 ? 1.607 3.350 3.257 1.00 98.00 99 LEU A O 1
ATOM 764 N N . CYS A 1 100 ? 1.600 2.495 5.329 1.00 98.00 100 CYS A N 1
ATOM 765 C CA . CYS A 1 100 ? 0.170 2.199 5.365 1.00 98.00 100 CYS A CA 1
ATOM 766 C C . CYS A 1 100 ? -0.496 2.951 6.515 1.00 98.00 100 CYS A C 1
ATOM 768 O O . CYS A 1 100 ? 0.177 3.349 7.473 1.00 98.00 100 CYS A O 1
ATOM 770 N N . GLY A 1 101 ? -1.805 3.160 6.419 1.00 97.00 101 GLY A N 1
ATOM 771 C CA . GLY A 1 101 ? -2.546 3.853 7.458 1.00 97.00 101 GLY A CA 1
ATOM 772 C C . GLY A 1 101 ? -4.040 3.605 7.416 1.00 97.00 101 GLY A C 1
ATOM 773 O O . GLY A 1 101 ? -4.619 3.327 6.364 1.00 97.00 101 GLY A O 1
ATOM 774 N N . LEU A 1 102 ? -4.644 3.757 8.588 1.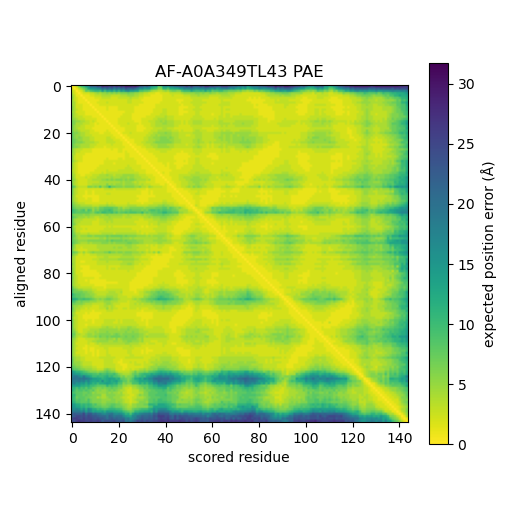00 97.12 102 LEU A N 1
ATOM 775 C CA . LEU A 1 102 ? -6.080 3.804 8.790 1.00 97.12 102 LEU A CA 1
ATOM 776 C C . LEU A 1 102 ? -6.432 5.171 9.384 1.00 97.12 102 LEU A C 1
ATOM 778 O O . LEU A 1 102 ? -5.911 5.554 10.433 1.00 97.12 102 LEU A O 1
ATOM 782 N N . ALA A 1 103 ? -7.293 5.903 8.692 1.00 96.19 103 ALA A N 1
ATOM 783 C CA . ALA A 1 103 ? -7.838 7.186 9.104 1.00 96.19 103 ALA A CA 1
ATOM 784 C C . ALA A 1 103 ? -9.313 7.054 9.483 1.00 96.19 103 ALA A C 1
ATOM 786 O O . ALA A 1 103 ? -9.971 6.078 9.128 1.00 96.19 103 ALA A O 1
ATOM 787 N N . ASP A 1 104 ? -9.829 8.058 10.176 1.00 94.31 104 ASP A N 1
ATOM 788 C CA . ASP A 1 104 ? -11.240 8.170 10.514 1.00 94.31 104 ASP A CA 1
ATOM 789 C C . ASP A 1 104 ? -12.155 8.282 9.279 1.00 94.31 104 ASP A C 1
ATOM 791 O O . ASP A 1 104 ? -11.718 8.304 8.121 1.00 94.31 104 ASP A O 1
ATOM 795 N N . GLU A 1 1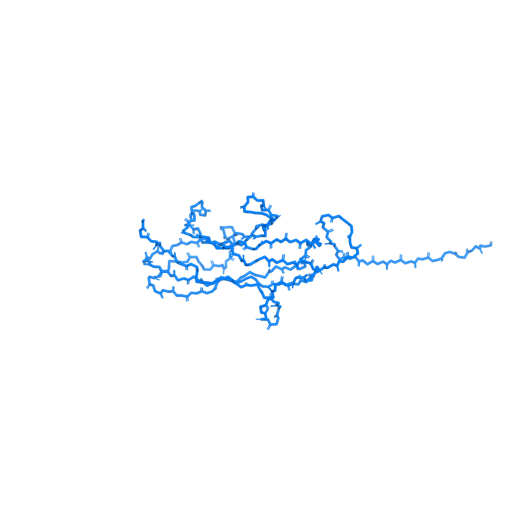05 ? -13.463 8.351 9.529 1.00 93.75 105 GLU A N 1
ATOM 796 C CA . GLU A 1 105 ? -14.487 8.481 8.487 1.00 93.75 105 GLU A CA 1
ATOM 797 C C . GLU A 1 105 ? -14.247 9.691 7.567 1.00 93.75 105 GLU A C 1
ATOM 799 O O . GLU A 1 105 ? -14.498 9.605 6.365 1.00 93.75 105 GLU A O 1
ATOM 804 N N . SER A 1 106 ? -13.695 10.789 8.100 1.00 91.62 106 SER A N 1
ATOM 805 C CA . SER A 1 106 ? -13.355 11.976 7.304 1.00 91.62 106 SER A CA 1
ATOM 806 C C . SER A 1 106 ? -12.137 11.770 6.398 1.00 91.62 106 SER A C 1
ATOM 808 O O . SER A 1 106 ? -11.964 12.495 5.420 1.00 91.62 106 SER A O 1
ATOM 810 N N . GLY A 1 107 ? -11.276 10.804 6.730 1.00 90.31 107 GLY A N 1
ATOM 811 C CA . GLY A 1 107 ? -9.996 10.569 6.068 1.00 90.31 107 GLY A CA 1
ATOM 812 C C . GLY A 1 107 ? -8.904 11.574 6.448 1.00 90.31 107 GLY A C 1
ATOM 813 O O . GLY A 1 107 ? -7.821 11.528 5.867 1.00 90.31 107 GLY A O 1
ATOM 814 N N . LEU A 1 108 ? -9.162 12.482 7.396 1.00 88.94 108 LEU A N 1
ATOM 815 C CA . LEU A 1 108 ? -8.234 13.553 7.779 1.00 88.94 108 LEU A CA 1
ATOM 816 C C . LEU A 1 108 ? -7.386 13.194 8.999 1.00 88.94 108 LEU A C 1
ATOM 818 O O . LEU A 1 108 ? -6.247 13.651 9.108 1.00 88.94 108 LEU A O 1
ATOM 822 N N . LEU A 1 109 ? -7.934 12.407 9.928 1.00 91.94 109 LEU A N 1
ATOM 823 C CA . LEU A 1 109 ? -7.261 12.063 11.176 1.00 91.94 109 LEU A CA 1
ATOM 824 C C . LEU A 1 109 ? -6.859 10.597 11.171 1.00 91.94 109 LEU A C 1
ATOM 826 O O . LEU A 1 109 ? -7.696 9.709 11.042 1.00 91.94 109 LEU A O 1
ATOM 830 N N . TRP A 1 110 ? -5.566 10.343 11.350 1.00 92.75 110 TRP A N 1
ATOM 831 C CA . TRP A 1 110 ? -5.042 8.987 11.446 1.00 92.75 110 TRP A CA 1
ATOM 832 C C . TRP A 1 110 ? -5.421 8.350 12.784 1.00 92.75 110 TRP A C 1
ATOM 834 O O . TRP A 1 110 ? -5.095 8.895 13.840 1.00 92.75 110 TRP A O 1
ATOM 844 N N . TYR A 1 111 ? -6.034 7.166 12.739 1.00 92.44 111 TYR A N 1
ATOM 845 C CA . TYR A 1 111 ? -6.055 6.263 13.889 1.00 92.44 111 TYR A CA 1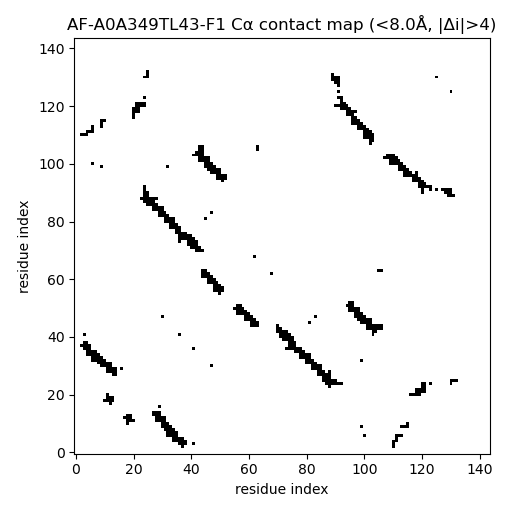
ATOM 846 C C . TYR A 1 111 ? -4.671 5.655 14.096 1.00 92.44 111 TYR A C 1
ATOM 848 O O . TYR A 1 111 ? -4.180 5.612 15.223 1.00 92.44 111 TYR A O 1
ATOM 856 N N . GLU A 1 112 ? -4.025 5.227 13.007 1.00 95.62 112 GLU A N 1
ATOM 857 C CA . GLU A 1 112 ? -2.667 4.692 13.036 1.00 95.62 112 GLU A CA 1
ATOM 858 C C . GLU A 1 112 ? -2.011 4.679 11.656 1.00 95.62 112 GLU A C 1
ATOM 860 O O . GLU A 1 112 ? -2.681 4.616 10.622 1.00 95.62 112 GLU A O 1
ATOM 865 N N . THR A 1 113 ? -0.679 4.688 11.659 1.00 96.56 113 THR A N 1
ATOM 866 C CA . THR A 1 113 ? 0.154 4.452 10.485 1.00 96.56 113 THR A CA 1
ATOM 867 C C . THR A 1 113 ? 1.311 3.506 10.810 1.00 96.56 113 THR A C 1
ATOM 869 O O . THR A 1 113 ? 1.741 3.390 11.959 1.00 96.56 113 THR A O 1
ATOM 872 N N . LYS A 1 114 ? 1.832 2.814 9.792 1.00 97.19 114 LYS A N 1
ATOM 873 C CA . LYS A 1 114 ? 2.972 1.898 9.928 1.00 97.19 114 LYS A CA 1
ATOM 874 C C . LYS A 1 114 ? 3.846 1.912 8.679 1.00 97.19 114 LYS A C 1
ATOM 876 O O . LYS A 1 114 ? 3.340 1.770 7.567 1.00 97.19 114 LYS A O 1
ATOM 881 N N . PHE A 1 115 ? 5.155 2.055 8.877 1.00 97.12 115 PHE A N 1
ATOM 882 C CA . PHE A 1 115 ? 6.156 1.952 7.815 1.00 97.12 115 PHE A CA 1
ATOM 883 C C . PHE A 1 115 ? 6.608 0.507 7.602 1.00 97.12 115 PHE A C 1
ATOM 885 O O . PHE A 1 115 ? 6.721 -0.278 8.547 1.00 97.12 115 PHE A O 1
ATOM 892 N N . SER A 1 116 ? 6.915 0.179 6.351 1.00 96.44 116 SER A N 1
ATOM 893 C CA . SER A 1 116 ? 7.604 -1.049 5.975 1.00 96.44 116 SER A CA 1
ATOM 894 C C . SER A 1 116 ? 9.087 -0.986 6.345 1.00 96.44 116 SER A C 1
ATOM 896 O O . SER A 1 116 ? 9.626 0.058 6.719 1.00 96.44 116 SER A O 1
ATOM 898 N N . LYS A 1 117 ? 9.784 -2.108 6.150 1.00 94.31 117 LYS A N 1
ATOM 899 C CA . LYS A 1 117 ? 11.243 -2.087 5.986 1.00 94.31 117 LYS A CA 1
ATOM 900 C C . LYS A 1 117 ? 11.623 -1.332 4.704 1.00 94.31 117 LYS A C 1
ATOM 902 O O . LYS A 1 117 ? 10.770 -1.099 3.845 1.00 94.31 117 LYS A O 1
ATOM 907 N N . LEU A 1 118 ? 12.897 -0.962 4.590 1.00 94.62 118 LEU A N 1
ATOM 908 C CA . LEU A 1 118 ? 13.455 -0.373 3.373 1.00 94.62 118 LEU A CA 1
ATOM 909 C C . LEU A 1 118 ? 13.273 -1.335 2.193 1.00 94.62 118 LEU A C 1
ATOM 911 O O . LEU A 1 118 ? 13.569 -2.522 2.316 1.00 94.62 118 LEU A O 1
ATOM 915 N N . LEU A 1 119 ? 12.801 -0.806 1.071 1.00 94.38 119 LEU A N 1
ATOM 916 C CA . LEU A 1 119 ? 12.615 -1.515 -0.188 1.00 94.38 119 LEU A CA 1
ATOM 917 C C . LEU A 1 119 ? 13.572 -0.958 -1.235 1.00 94.38 119 LEU A C 1
ATOM 919 O O . LEU A 1 119 ? 13.823 0.249 -1.273 1.00 94.38 119 LEU A O 1
ATOM 923 N N . THR A 1 120 ? 14.035 -1.827 -2.131 1.00 93.81 120 THR A N 1
ATOM 924 C CA . THR A 1 120 ? 14.966 -1.447 -3.199 1.00 93.81 120 THR A CA 1
ATOM 925 C C . THR A 1 120 ? 14.399 -1.805 -4.565 1.00 93.81 120 THR A C 1
ATOM 927 O O . THR A 1 120 ? 14.093 -2.964 -4.833 1.00 93.81 120 THR A O 1
ATOM 930 N N . VAL A 1 121 ? 14.311 -0.834 -5.480 1.00 89.94 121 VAL A N 1
ATOM 931 C CA . VAL A 1 121 ? 14.040 -1.129 -6.898 1.00 89.94 121 VAL A CA 1
ATOM 932 C C . VAL A 1 121 ? 15.344 -1.579 -7.542 1.00 89.94 121 VAL A C 1
ATOM 934 O O . VAL A 1 121 ? 16.341 -0.850 -7.514 1.00 89.94 121 VAL A O 1
ATOM 937 N N . LYS A 1 122 ? 15.337 -2.769 -8.149 1.00 89.44 122 LYS A N 1
ATOM 938 C CA . LYS A 1 122 ? 16.518 -3.359 -8.788 1.00 89.44 122 LYS A CA 1
ATOM 939 C C . LYS A 1 122 ? 17.056 -2.483 -9.919 1.00 89.44 122 LYS A C 1
ATOM 941 O O . LYS A 1 122 ? 16.314 -1.785 -10.615 1.00 89.44 122 LYS A O 1
ATOM 946 N N . ALA A 1 123 ? 18.371 -2.564 -10.123 1.00 84.56 123 ALA A N 1
ATOM 947 C CA . ALA A 1 123 ? 19.078 -1.817 -11.156 1.00 84.56 123 ALA A CA 1
ATOM 948 C C . ALA A 1 123 ? 18.480 -2.059 -12.555 1.00 84.56 123 ALA A C 1
ATOM 950 O O . ALA A 1 123 ? 18.334 -3.197 -12.996 1.00 84.56 123 ALA A O 1
ATOM 951 N N . ASN A 1 124 ? 18.190 -0.981 -13.284 1.00 80.69 124 ASN A N 1
ATOM 952 C CA . ASN A 1 124 ? 17.729 -1.016 -14.669 1.00 80.69 124 ASN A CA 1
ATOM 953 C C . ASN A 1 124 ? 18.427 0.081 -15.496 1.00 80.69 124 ASN A C 1
ATOM 955 O O . ASN A 1 124 ? 18.991 1.023 -14.944 1.00 80.69 124 ASN A O 1
ATOM 959 N N . LYS A 1 125 ? 18.428 -0.053 -16.831 1.00 72.06 125 LYS A N 1
ATOM 960 C CA . LYS A 1 125 ? 19.078 0.906 -17.753 1.00 72.06 125 LYS A CA 1
ATOM 961 C C . LYS A 1 125 ? 18.230 2.158 -18.045 1.00 72.06 125 LYS A C 1
ATOM 963 O O . LYS A 1 125 ? 18.574 2.925 -18.942 1.00 72.06 125 LYS A O 1
ATOM 968 N N . GLY A 1 126 ? 17.111 2.347 -17.345 1.00 69.12 126 GLY A N 1
ATOM 969 C CA . GLY A 1 126 ? 16.259 3.520 -17.508 1.00 69.12 126 GLY A CA 1
ATOM 970 C C . GLY A 1 126 ? 16.939 4.780 -16.974 1.00 69.12 126 GLY A C 1
ATOM 971 O O . GLY A 1 126 ? 17.590 4.755 -15.932 1.00 69.12 126 GLY A O 1
ATOM 972 N N . VAL A 1 127 ? 16.778 5.895 -17.685 1.00 65.44 127 VAL A N 1
ATOM 973 C CA . VAL A 1 127 ? 17.229 7.221 -17.242 1.00 65.44 127 VAL A CA 1
ATOM 974 C C . VAL A 1 127 ? 15.992 8.066 -16.946 1.00 65.44 127 VAL A C 1
ATOM 976 O O . VAL A 1 127 ? 15.082 8.120 -17.768 1.00 65.44 127 VAL A O 1
ATOM 979 N N . GLY A 1 128 ? 15.960 8.732 -15.788 1.00 70.88 128 GLY A N 1
ATOM 980 C CA . GLY A 1 128 ? 14.859 9.611 -15.374 1.00 70.88 128 GLY A CA 1
ATOM 981 C C . GLY A 1 128 ? 14.126 9.146 -14.107 1.00 70.88 128 GLY A C 1
ATOM 982 O O . GLY A 1 128 ? 14.521 8.153 -13.493 1.00 70.88 128 GLY A O 1
ATOM 983 N N . PRO A 1 129 ? 13.102 9.899 -13.660 1.00 75.56 129 PRO A N 1
ATOM 984 C CA . PRO A 1 129 ? 12.336 9.586 -12.450 1.00 75.56 129 PRO A CA 1
ATOM 985 C C . PRO A 1 129 ? 11.285 8.485 -12.652 1.00 75.56 129 PRO A C 1
ATOM 987 O O . PRO A 1 129 ? 10.847 7.892 -11.672 1.00 75.56 129 PRO A O 1
ATOM 990 N N . ILE A 1 130 ? 10.895 8.214 -13.901 1.00 83.50 130 ILE A N 1
ATOM 991 C CA . ILE A 1 130 ? 9.812 7.297 -14.265 1.00 83.50 130 ILE A CA 1
ATOM 992 C C . ILE A 1 130 ? 10.316 6.332 -15.340 1.00 83.50 130 ILE A C 1
ATOM 994 O O . ILE A 1 130 ? 10.952 6.761 -16.305 1.00 83.50 130 ILE A O 1
ATOM 998 N N . ILE A 1 131 ? 10.000 5.045 -15.200 1.00 85.94 131 ILE A N 1
ATOM 999 C CA . ILE A 1 131 ? 10.143 4.051 -16.270 1.00 85.94 131 ILE A CA 1
ATOM 1000 C C . ILE A 1 131 ? 8.779 3.769 -16.906 1.00 85.94 131 ILE A C 1
ATOM 1002 O O . ILE A 1 131 ? 7.768 3.674 -16.220 1.00 85.94 131 ILE A O 1
ATOM 1006 N N . MET A 1 132 ? 8.738 3.626 -18.229 1.00 87.81 132 MET A N 1
ATOM 1007 C CA . MET A 1 132 ? 7.503 3.359 -18.968 1.00 87.81 132 MET A CA 1
ATOM 1008 C C . MET A 1 132 ? 7.683 2.165 -19.900 1.00 87.81 132 MET A C 1
ATOM 1010 O O . MET A 1 132 ? 8.732 1.999 -20.530 1.00 87.81 132 MET A O 1
ATOM 1014 N N . LYS A 1 133 ? 6.632 1.349 -20.029 1.00 88.00 133 LYS A N 1
ATOM 1015 C CA . LYS A 1 133 ? 6.571 0.289 -21.037 1.00 88.00 133 LYS A CA 1
ATOM 1016 C C . LYS A 1 133 ? 6.597 0.925 -22.430 1.00 88.00 133 LYS A C 1
ATOM 1018 O O . LYS A 1 133 ? 5.794 1.804 -22.724 1.00 88.00 133 LYS A O 1
ATOM 1023 N N . SER A 1 134 ? 7.511 0.483 -23.289 1.00 88.25 134 SER A N 1
ATOM 1024 C CA . SER A 1 134 ? 7.687 1.027 -24.641 1.00 88.25 134 SER A CA 1
ATOM 1025 C C . SER A 1 134 ? 7.859 -0.084 -25.674 1.00 88.25 134 SER A C 1
ATOM 1027 O O . SER A 1 134 ? 8.216 -1.215 -25.342 1.00 88.25 134 SER A O 1
ATOM 1029 N N . THR A 1 135 ? 7.573 0.237 -26.936 1.00 93.88 135 THR A N 1
ATOM 1030 C CA . THR A 1 135 ? 7.788 -0.652 -28.084 1.00 93.88 135 THR A CA 1
ATOM 1031 C C . THR A 1 135 ? 8.576 0.093 -29.155 1.00 93.88 135 THR A C 1
ATOM 1033 O O . THR A 1 135 ? 8.442 1.307 -29.297 1.00 93.88 135 THR A O 1
ATOM 1036 N N . TRP A 1 136 ? 9.423 -0.629 -29.887 1.00 93.25 136 TRP A N 1
ATOM 1037 C CA . TRP A 1 136 ? 10.294 -0.063 -30.915 1.00 93.25 136 TRP A CA 1
ATOM 1038 C C . TRP A 1 136 ? 9.918 -0.609 -32.287 1.00 93.25 136 TRP A C 1
ATOM 1040 O O . TRP A 1 136 ? 9.644 -1.799 -32.436 1.00 93.25 136 TRP A O 1
ATOM 1050 N N . HIS A 1 137 ? 9.963 0.253 -33.300 1.00 95.12 137 HIS A N 1
ATOM 1051 C CA . HIS A 1 137 ? 9.821 -0.130 -34.700 1.00 95.12 137 HIS A CA 1
ATOM 1052 C C . HIS A 1 137 ? 10.970 0.474 -35.514 1.00 95.12 137 HIS A C 1
ATOM 1054 O O . HIS A 1 137 ? 11.282 1.654 -35.364 1.00 95.12 137 HIS A O 1
ATOM 1060 N N . MET A 1 138 ? 11.601 -0.329 -36.376 1.00 94.25 138 MET A N 1
ATOM 1061 C CA . MET A 1 138 ? 12.681 0.109 -37.261 1.00 94.25 138 MET A CA 1
ATOM 1062 C C . MET A 1 138 ? 12.297 -0.166 -38.713 1.00 94.25 138 MET A C 1
ATOM 1064 O O . MET A 1 138 ? 12.005 -1.302 -39.080 1.00 94.25 138 MET A O 1
ATOM 1068 N N . SER A 1 139 ? 12.370 0.862 -39.555 1.00 92.12 139 SER A N 1
ATOM 1069 C CA . SER A 1 139 ? 12.220 0.742 -41.006 1.00 92.12 139 SER A CA 1
ATOM 1070 C C . SER A 1 139 ? 13.519 1.141 -41.703 1.00 92.12 139 SER A C 1
ATOM 1072 O O . SER A 1 139 ? 14.064 2.211 -41.424 1.00 92.12 139 SER A O 1
ATOM 1074 N N . LYS A 1 140 ? 14.003 0.314 -42.634 1.00 87.62 140 LYS A N 1
ATOM 1075 C CA . LYS A 1 140 ? 15.199 0.595 -43.439 1.00 87.62 140 LYS A CA 1
ATOM 1076 C C . LYS A 1 140 ? 14.778 1.073 -44.828 1.00 87.62 140 LYS A C 1
ATOM 1078 O O . LYS A 1 140 ? 13.975 0.412 -45.477 1.00 87.62 140 LYS A O 1
ATOM 1083 N N . LYS A 1 141 ? 15.343 2.186 -45.304 1.00 83.50 141 LYS A N 1
ATOM 1084 C CA . LYS A 1 141 ? 15.263 2.578 -46.720 1.00 83.50 141 LYS A CA 1
ATOM 1085 C C . LYS A 1 141 ? 16.532 2.116 -47.435 1.00 83.50 141 LYS A C 1
ATOM 1087 O O . LYS A 1 141 ? 17.635 2.386 -46.959 1.00 83.50 141 LYS A O 1
ATOM 1092 N N . SER A 1 142 ? 16.390 1.406 -48.549 1.00 76.94 142 SER A N 1
ATOM 1093 C CA . SER A 1 142 ? 17.487 1.178 -49.493 1.00 76.94 142 SER A CA 1
ATOM 1094 C C . SER A 1 142 ? 17.843 2.502 -50.176 1.00 76.94 142 SER A C 1
ATOM 1096 O O . SER A 1 142 ? 16.953 3.274 -50.532 1.00 76.94 142 SER A O 1
ATOM 1098 N N . LYS A 1 143 ? 19.142 2.790 -50.331 1.00 72.12 143 LYS A N 1
ATOM 1099 C CA . LYS A 1 143 ? 19.585 3.849 -51.249 1.00 72.12 143 LYS A CA 1
ATOM 1100 C C . LYS A 1 143 ? 19.314 3.360 -52.675 1.00 72.12 143 LYS A C 1
ATOM 1102 O O . LYS A 1 143 ? 19.712 2.239 -52.988 1.00 72.12 143 LYS A O 1
ATOM 1107 N N . ALA A 1 144 ? 18.591 4.168 -53.451 1.00 65.75 144 ALA A N 1
ATOM 1108 C CA . ALA A 1 144 ? 18.444 3.998 -54.895 1.00 65.75 144 ALA A CA 1
ATOM 1109 C C . ALA A 1 144 ? 19.786 4.224 -55.602 1.00 65.75 144 ALA A C 1
ATOM 1111 O O . ALA A 1 144 ? 20.594 5.019 -55.060 1.00 65.75 144 ALA A O 1
#